Protein AF-A0AA88RHT4-F1 (afdb_monomer_lite)

Secondary structure (DSSP, 8-state):
---HHHHHHHHTT--STTTS---S--EEEEE--SS-SEEEEGGGTEEEEETTTTTT--HHHHHHHHHHHHHHHHHHHHS--TTTTS-HHHHHHHHHHHHHHTT---TT-----

InterPro domains:
  IPR007541 Uncharacterised protein family, basic secretory protein [PF04450] (5-105)
  IPR007541 Uncharacterised protein family, basic secretory protein [PTHR33321] (5-105)

Organism: NCBI:txid112253

Radius of gyration: 13.96 Å; chains: 1; bounding box: 38×30×38 Å

pLDDT: mean 88.63, std 14.06, range [33.34, 97.69]

Sequence (113 aa):
MGIINQFIWNVFEQPTPADQKYIPVVKVVIAQYDGLEGFLDISNNLINISAVYLQGMQGDELRTAFTNLMYHEMTHVFQWSGNFTAPGPLTEGIADYMVLRAKLNGTGFALHG

Foldseek 3Di:
DDDLQVLLCVVVVNPDPVSWDDDPDAAEDEDADDDDQWEAPQVRSYIYGHPVNLPPDDDPQSVLSVVLSCQLHVLVNTDDCPVVPNDPVVSNVSSLVSSVVVVSDHPDSDPDD

Structure (mmCIF, N/CA/C/O backbone):
data_AF-A0AA88RHT4-F1
#
_entry.id   AF-A0AA88RHT4-F1
#
loop_
_atom_site.group_PDB
_atom_site.id
_atom_site.type_symbol
_atom_site.label_atom_id
_atom_site.label_alt_id
_atom_site.label_comp_id
_atom_site.label_asym_id
_atom_site.label_entity_id
_atom_site.label_seq_id
_atom_site.pdbx_PDB_ins_code
_atom_site.Cartn_x
_atom_site.Cartn_y
_atom_site.Cartn_z
_atom_site.occupancy
_atom_site.B_iso_or_equiv
_atom_site.auth_seq_id
_atom_site.auth_comp_id
_atom_site.auth_asym_id
_atom_site.auth_atom_id
_atom_site.pdbx_PDB_model_num
ATOM 1 N N . MET A 1 1 ? -14.560 1.280 -11.386 1.00 47.66 1 MET A N 1
ATOM 2 C CA . MET A 1 1 ? -13.330 1.454 -10.588 1.00 47.66 1 MET A CA 1
ATOM 3 C C . MET A 1 1 ? -12.624 0.109 -10.626 1.00 47.66 1 MET A C 1
ATOM 5 O O . MET A 1 1 ? -13.254 -0.874 -10.260 1.00 47.66 1 MET A O 1
ATOM 9 N N . GLY A 1 2 ? -11.444 0.026 -11.247 1.00 59.69 2 GLY A N 1
ATOM 10 C CA . GLY A 1 2 ? -10.692 -1.233 -11.332 1.00 59.69 2 GLY A CA 1
ATOM 11 C C . GLY A 1 2 ? -10.226 -1.700 -9.950 1.00 59.69 2 GLY A C 1
ATOM 12 O O . GLY A 1 2 ? -10.303 -0.947 -8.982 1.00 59.69 2 GLY A O 1
ATOM 13 N N . ILE A 1 3 ? -9.750 -2.937 -9.859 1.00 86.50 3 ILE A N 1
ATOM 14 C CA . ILE A 1 3 ? -9.107 -3.465 -8.647 1.00 86.50 3 ILE A CA 1
ATOM 15 C C . ILE A 1 3 ? -7.785 -2.709 -8.378 1.00 86.50 3 ILE A C 1
ATOM 17 O O . ILE A 1 3 ? -7.086 -2.343 -9.323 1.00 86.50 3 ILE A O 1
ATOM 21 N N . ILE A 1 4 ? -7.460 -2.429 -7.106 1.00 90.56 4 ILE A N 1
ATOM 22 C CA . ILE A 1 4 ? -6.358 -1.524 -6.682 1.00 90.56 4 ILE A CA 1
ATOM 23 C C . ILE A 1 4 ? -5.017 -1.875 -7.347 1.00 90.56 4 ILE A C 1
ATOM 25 O O . ILE A 1 4 ? -4.306 -0.991 -7.817 1.00 90.56 4 ILE A O 1
ATOM 29 N N . ASN A 1 5 ? -4.694 -3.163 -7.462 1.00 91.56 5 ASN A N 1
ATOM 30 C CA . ASN A 1 5 ? -3.479 -3.637 -8.127 1.00 91.56 5 ASN A CA 1
ATOM 31 C C . ASN A 1 5 ? -3.417 -3.244 -9.613 1.00 91.56 5 ASN A C 1
ATOM 33 O O . ASN A 1 5 ? -2.383 -2.769 -10.065 1.00 91.56 5 ASN A O 1
ATOM 37 N N . GLN A 1 6 ? -4.519 -3.357 -10.364 1.00 92.25 6 GLN A N 1
ATOM 38 C CA . GLN A 1 6 ? -4.553 -2.908 -11.763 1.00 92.25 6 GLN A CA 1
ATOM 39 C C . GLN A 1 6 ? -4.350 -1.399 -11.876 1.00 92.25 6 GLN A C 1
ATOM 41 O O . GLN A 1 6 ? -3.678 -0.938 -12.793 1.00 92.25 6 GLN A O 1
ATOM 46 N N . PHE A 1 7 ? -4.923 -0.624 -10.952 1.00 93.62 7 PHE A N 1
ATOM 47 C CA . PHE A 1 7 ? -4.690 0.815 -10.914 1.00 93.62 7 PHE A CA 1
ATOM 48 C C . PHE A 1 7 ? -3.203 1.130 -10.710 1.00 93.62 7 PHE A C 1
ATOM 50 O O . PHE A 1 7 ? -2.642 1.891 -11.494 1.00 93.62 7 PHE A O 1
ATOM 57 N N . ILE A 1 8 ? -2.568 0.501 -9.719 1.00 95.31 8 ILE A N 1
ATOM 58 C CA . ILE A 1 8 ? -1.141 0.680 -9.422 1.00 95.31 8 ILE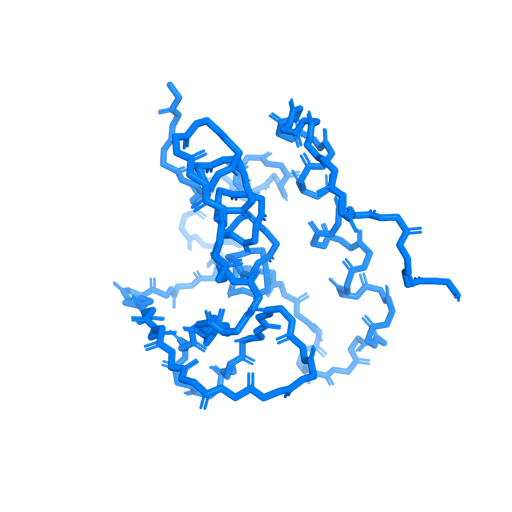 A CA 1
ATOM 59 C C . ILE A 1 8 ? -0.280 0.303 -10.631 1.00 95.31 8 ILE A C 1
ATOM 61 O O . ILE A 1 8 ? 0.550 1.100 -11.061 1.00 95.31 8 ILE A O 1
ATOM 65 N N . TRP A 1 9 ? -0.515 -0.864 -11.238 1.00 95.12 9 TRP A N 1
ATOM 66 C CA . TRP A 1 9 ? 0.230 -1.301 -12.423 1.00 95.12 9 TRP A CA 1
ATOM 67 C C . TRP A 1 9 ? 0.057 -0.356 -13.612 1.00 95.12 9 TRP A C 1
ATOM 69 O O . TRP A 1 9 ? 1.020 -0.098 -14.326 1.00 95.12 9 TRP A O 1
ATOM 79 N N . ASN A 1 10 ? -1.136 0.211 -13.804 1.00 94.50 10 ASN A N 1
ATOM 80 C CA . ASN A 1 10 ? -1.360 1.207 -14.849 1.00 94.50 10 ASN A CA 1
ATOM 81 C C . ASN A 1 10 ? -0.600 2.511 -14.575 1.00 94.50 10 ASN A C 1
ATOM 83 O O . ASN A 1 10 ? -0.098 3.121 -15.513 1.00 94.50 10 ASN A O 1
ATOM 87 N N . VAL A 1 11 ? -0.511 2.946 -13.314 1.00 95.06 11 VAL A N 1
ATOM 88 C CA . VAL A 1 11 ? 0.256 4.144 -12.933 1.00 95.06 11 VAL A CA 1
ATOM 89 C C . VAL A 1 11 ? 1.761 3.917 -13.089 1.00 95.06 11 VAL A C 1
ATOM 91 O O . VAL A 1 11 ? 2.463 4.830 -13.508 1.00 95.06 11 VAL A O 1
ATOM 94 N N . PHE A 1 12 ? 2.250 2.710 -12.800 1.00 95.50 12 PHE A N 1
ATOM 95 C CA . PHE A 1 12 ? 3.653 2.329 -12.990 1.00 95.50 12 PHE A CA 1
ATOM 96 C C . PHE A 1 12 ? 4.020 1.930 -14.418 1.00 95.50 12 PHE A C 1
ATOM 98 O O . PHE A 1 12 ? 5.180 1.611 -14.660 1.00 95.50 12 PHE A O 1
ATOM 105 N N . GLU A 1 13 ? 3.059 1.921 -15.344 1.00 95.81 13 GLU A N 1
ATOM 106 C CA . GLU A 1 13 ? 3.271 1.454 -16.717 1.00 95.81 13 GLU A CA 1
ATOM 107 C C . GLU A 1 13 ? 3.826 0.013 -16.762 1.00 95.81 13 GLU A C 1
ATOM 109 O O . GLU A 1 13 ? 4.749 -0.299 -17.508 1.00 95.81 13 GLU A O 1
ATOM 114 N N . GLN A 1 14 ? 3.232 -0.888 -15.968 1.00 94.56 14 GLN A N 1
ATOM 115 C CA . GLN A 1 14 ? 3.545 -2.325 -15.906 1.00 94.56 14 GLN A CA 1
ATOM 116 C C . GLN A 1 14 ? 2.427 -3.168 -16.559 1.00 94.56 14 GLN A C 1
ATOM 118 O O . GLN A 1 14 ? 1.660 -3.843 -15.860 1.00 94.56 14 GLN A O 1
ATOM 123 N N . PRO A 1 15 ? 2.258 -3.119 -17.895 1.00 90.75 15 PRO A N 1
ATOM 124 C CA . PRO A 1 15 ? 1.094 -3.690 -18.570 1.00 90.75 15 PRO A CA 1
ATOM 125 C C . PRO A 1 15 ? 1.118 -5.219 -18.657 1.00 90.75 15 PRO A C 1
ATOM 127 O O . PRO A 1 15 ? 0.068 -5.821 -18.889 1.00 90.75 15 PRO A O 1
ATOM 130 N N . THR A 1 16 ? 2.282 -5.859 -18.499 1.00 93.88 16 THR A N 1
ATOM 131 C CA . THR A 1 16 ? 2.414 -7.312 -18.650 1.00 93.88 16 THR A CA 1
ATOM 132 C C . THR A 1 16 ? 2.766 -8.007 -17.334 1.00 93.88 16 THR A C 1
ATOM 134 O O . THR A 1 16 ? 3.401 -7.408 -16.467 1.00 93.88 16 THR A O 1
ATOM 137 N N . PRO A 1 17 ? 2.447 -9.308 -17.188 1.00 92.75 17 PRO A N 1
ATOM 138 C CA . PRO A 1 17 ? 2.895 -10.093 -16.038 1.00 92.75 17 PRO A CA 1
ATOM 139 C C . PRO A 1 17 ? 4.418 -10.122 -15.840 1.00 92.75 17 PRO A C 1
ATOM 141 O O . PRO A 1 17 ? 4.867 -10.408 -14.737 1.00 92.75 17 PRO A O 1
ATOM 144 N N . ALA A 1 18 ? 5.211 -9.854 -16.885 1.00 93.75 18 ALA A N 1
ATOM 145 C CA . ALA A 1 18 ? 6.669 -9.803 -16.788 1.00 93.75 18 ALA A CA 1
ATOM 146 C C . ALA A 1 18 ? 7.176 -8.507 -16.127 1.00 93.75 18 ALA A C 1
ATOM 148 O O . ALA A 1 18 ? 8.236 -8.522 -15.507 1.00 93.75 18 ALA A O 1
ATOM 149 N N . ASP A 1 19 ? 6.414 -7.413 -16.226 1.00 92.50 19 ASP A N 1
ATOM 150 C CA . ASP A 1 19 ? 6.749 -6.114 -15.620 1.00 92.50 19 ASP A CA 1
ATOM 151 C C . ASP A 1 19 ? 6.272 -6.023 -14.160 1.00 92.50 19 ASP A C 1
ATOM 153 O O . ASP A 1 19 ? 6.781 -5.242 -13.350 1.00 92.50 19 ASP A O 1
ATOM 157 N N . GLN A 1 20 ? 5.258 -6.822 -13.828 1.00 93.69 20 GLN A N 1
ATOM 158 C CA . GLN A 1 20 ? 4.567 -6.802 -12.548 1.00 93.69 20 GLN A CA 1
ATOM 159 C C . GLN A 1 20 ? 5.297 -7.639 -11.499 1.00 93.69 20 GLN A C 1
ATOM 161 O O . GLN A 1 20 ? 5.756 -8.756 -11.742 1.00 93.69 20 GLN A O 1
ATOM 166 N N . LYS A 1 21 ? 5.317 -7.137 -10.266 1.00 92.12 21 LYS A N 1
ATOM 167 C CA . LYS A 1 21 ? 5.739 -7.929 -9.112 1.00 92.12 21 LYS A CA 1
ATOM 168 C C . LYS A 1 21 ? 4.681 -8.995 -8.801 1.00 92.12 21 LYS A C 1
ATOM 170 O O . LYS A 1 21 ? 3.540 -8.671 -8.468 1.00 92.12 21 LYS A O 1
ATOM 175 N N . TYR A 1 22 ? 5.059 -10.269 -8.894 1.00 92.12 22 TYR A N 1
ATOM 176 C CA . TYR A 1 22 ? 4.144 -11.389 -8.662 1.00 92.12 22 TYR A CA 1
ATOM 177 C C . TYR A 1 22 ? 3.863 -11.595 -7.167 1.00 92.12 22 TYR A C 1
ATOM 179 O O . TYR A 1 22 ? 4.663 -12.198 -6.452 1.00 92.12 22 TYR A O 1
ATOM 187 N N . ILE A 1 23 ? 2.703 -11.118 -6.707 1.00 93.06 23 ILE A N 1
ATOM 188 C CA . ILE A 1 23 ? 2.194 -11.310 -5.342 1.00 93.06 23 ILE A CA 1
ATOM 189 C C . ILE A 1 23 ? 0.810 -11.973 -5.422 1.00 93.06 23 ILE A C 1
ATOM 191 O O . ILE A 1 23 ? -0.181 -11.288 -5.675 1.00 93.06 23 ILE A O 1
ATOM 195 N N . PRO A 1 24 ? 0.708 -13.303 -5.235 1.00 91.81 24 PRO A N 1
ATOM 196 C CA . PRO A 1 24 ? -0.556 -14.023 -5.406 1.00 91.81 24 PRO A CA 1
ATOM 197 C C . PRO A 1 24 ? -1.532 -13.820 -4.240 1.00 91.81 24 PRO A C 1
ATOM 199 O O . PRO A 1 24 ? -2.732 -14.026 -4.403 1.00 91.81 24 PRO A O 1
ATOM 202 N N . VAL A 1 25 ? -1.025 -13.447 -3.060 1.00 94.12 25 VAL A N 1
ATOM 203 C CA . VAL A 1 25 ? -1.820 -13.251 -1.843 1.00 94.12 25 VAL A CA 1
ATOM 204 C C . VAL A 1 25 ? -1.280 -12.049 -1.078 1.00 94.12 25 VAL A C 1
ATOM 206 O O . VAL A 1 25 ? -0.093 -12.005 -0.754 1.00 94.12 25 VAL A O 1
ATOM 209 N N . VAL A 1 26 ? -2.173 -11.118 -0.747 1.00 95.38 26 VAL A N 1
ATOM 210 C CA . VAL A 1 26 ? -1.939 -10.049 0.230 1.00 95.38 26 VAL A CA 1
ATOM 211 C C . VAL A 1 26 ? -2.842 -10.319 1.423 1.00 95.38 26 VAL A C 1
ATOM 213 O O . VAL A 1 26 ? -4.035 -10.576 1.257 1.00 95.38 26 VAL A O 1
ATOM 216 N N . LYS A 1 27 ? -2.271 -10.294 2.624 1.00 97.00 27 LYS A N 1
ATOM 217 C CA . LYS A 1 27 ? -3.022 -10.410 3.875 1.00 97.00 27 LYS A CA 1
ATOM 218 C C . LYS A 1 27 ? -3.256 -9.013 4.427 1.00 97.00 27 LYS A C 1
ATOM 220 O O . LYS A 1 27 ? -2.365 -8.174 4.358 1.00 97.00 27 LYS A O 1
ATOM 225 N N . VAL A 1 28 ? -4.427 -8.787 5.004 1.00 97.19 28 VAL A N 1
ATOM 226 C CA . VAL A 1 28 ? -4.737 -7.553 5.729 1.00 97.19 28 VAL A CA 1
ATOM 227 C C . VAL A 1 28 ? -5.178 -7.942 7.129 1.00 97.19 28 VAL A C 1
ATOM 229 O O . VAL A 1 28 ? -6.044 -8.805 7.284 1.00 97.19 28 VAL A O 1
ATOM 232 N N . VAL A 1 29 ? -4.571 -7.330 8.139 1.00 97.50 29 VAL A N 1
ATOM 233 C CA . VAL A 1 29 ? -4.928 -7.511 9.546 1.00 97.50 29 VAL A CA 1
ATOM 234 C C . VAL A 1 29 ? -5.232 -6.148 10.145 1.00 97.50 29 VAL A C 1
ATOM 236 O O . VAL A 1 29 ? -4.446 -5.215 10.020 1.00 97.50 29 VAL A O 1
ATOM 239 N N . ILE A 1 30 ? -6.375 -6.056 10.820 1.00 97.06 30 ILE A N 1
ATOM 240 C CA . ILE A 1 30 ? -6.716 -4.919 11.671 1.00 97.06 30 ILE A CA 1
ATOM 241 C C . ILE A 1 30 ? -6.471 -5.364 13.108 1.00 97.06 30 ILE A C 1
ATOM 243 O O . ILE A 1 30 ? -7.071 -6.340 13.563 1.00 97.06 30 ILE A O 1
ATOM 247 N N . ALA A 1 31 ? -5.574 -4.677 13.805 1.00 95.88 31 ALA A N 1
ATOM 248 C CA . ALA A 1 31 ? -5.190 -5.014 15.169 1.00 95.88 31 ALA A CA 1
ATOM 249 C C . ALA A 1 31 ? -5.047 -3.749 16.015 1.00 95.88 31 ALA A C 1
ATOM 251 O O . ALA A 1 31 ? -4.792 -2.664 15.501 1.00 95.88 31 ALA A O 1
ATOM 252 N N . GLN A 1 32 ? -5.222 -3.881 17.326 1.00 96.31 32 GLN A N 1
ATOM 253 C CA . GLN A 1 32 ? -5.033 -2.762 18.239 1.00 96.31 32 GLN A CA 1
ATOM 254 C C . GLN A 1 32 ? -3.540 -2.546 18.501 1.00 96.31 32 GLN A C 1
ATOM 256 O O . GLN A 1 32 ? -2.888 -3.395 19.107 1.00 96.31 32 GLN A O 1
ATOM 261 N N . TYR A 1 33 ? -3.021 -1.410 18.046 1.00 94.00 33 TYR A N 1
ATOM 262 C CA . TYR A 1 33 ? -1.679 -0.921 18.341 1.00 94.00 33 TYR A CA 1
ATOM 263 C C . TYR A 1 33 ? -1.631 0.601 18.157 1.00 94.00 33 TYR A C 1
ATOM 265 O O . TYR A 1 33 ? -2.401 1.159 17.372 1.00 94.00 33 TYR A O 1
ATOM 273 N N . ASP A 1 34 ? -0.725 1.254 18.877 1.00 90.69 34 ASP A N 1
ATOM 274 C CA . ASP A 1 34 ? -0.513 2.701 18.812 1.00 90.69 34 ASP A CA 1
ATOM 275 C C . ASP A 1 34 ? 0.603 3.066 17.820 1.00 90.69 34 ASP A C 1
ATOM 277 O O . ASP A 1 34 ? 1.440 2.233 17.461 1.00 90.69 34 ASP A O 1
ATOM 281 N N . GLY A 1 35 ? 0.648 4.337 17.414 1.00 88.69 35 GLY A N 1
ATOM 282 C CA . GLY A 1 35 ? 1.659 4.863 16.499 1.00 88.69 35 GLY A CA 1
ATOM 283 C C . GLY A 1 35 ? 1.126 4.986 15.077 1.00 88.69 35 GLY A C 1
ATOM 284 O O . GLY A 1 35 ? 0.302 5.855 14.820 1.00 88.69 35 GLY A O 1
ATOM 285 N N . LEU A 1 36 ? 1.627 4.145 14.171 1.00 88.12 36 LEU A N 1
ATOM 286 C CA . LEU A 1 36 ? 1.329 4.220 12.738 1.00 88.12 36 LEU A CA 1
ATOM 287 C C . LEU A 1 36 ? -0.135 3.882 12.426 1.00 88.12 36 LEU A C 1
ATOM 289 O O . LEU A 1 36 ? -0.718 2.969 13.015 1.00 88.12 36 LEU A O 1
ATOM 293 N N . GLU A 1 37 ? -0.700 4.554 11.429 1.00 91.19 37 GLU A N 1
ATOM 294 C CA . GLU A 1 37 ? -2.029 4.274 10.883 1.00 91.19 37 GLU A CA 1
ATOM 295 C C . GLU A 1 37 ? -2.087 2.885 10.231 1.00 91.19 37 GLU A C 1
ATOM 297 O O . GLU A 1 37 ? -3.041 2.123 10.424 1.00 91.19 37 GLU A O 1
ATOM 302 N N . GLY A 1 38 ? -1.025 2.531 9.510 1.00 92.12 38 GLY A N 1
ATOM 303 C CA . GLY A 1 38 ? -0.807 1.238 8.881 1.00 92.12 38 GLY A CA 1
ATOM 304 C C . GLY A 1 38 ? 0.661 1.037 8.519 1.00 92.12 38 GLY A C 1
ATOM 305 O O . GLY A 1 38 ? 1.459 1.963 8.634 1.00 92.12 38 GLY A O 1
ATOM 306 N N . PHE A 1 39 ? 1.023 -0.197 8.176 1.00 93.25 39 PHE A N 1
ATOM 307 C CA . PHE A 1 39 ? 2.328 -0.514 7.595 1.00 93.25 39 PHE A CA 1
ATOM 308 C C . PHE A 1 39 ? 2.326 -1.881 6.901 1.00 93.25 39 PHE A C 1
ATOM 310 O O . PHE A 1 39 ? 1.600 -2.807 7.290 1.00 93.25 39 PHE A O 1
ATOM 317 N N . LEU A 1 40 ? 3.221 -2.049 5.928 1.00 93.62 40 LEU A N 1
ATOM 318 C CA . LEU A 1 40 ? 3.490 -3.323 5.270 1.00 93.62 40 LEU A CA 1
ATOM 319 C C . LEU A 1 40 ? 4.612 -4.109 5.969 1.00 93.62 40 LEU A C 1
ATOM 321 O O . LEU A 1 40 ? 5.779 -3.719 5.952 1.00 93.62 40 LEU A O 1
ATOM 325 N N . ASP A 1 41 ? 4.294 -5.304 6.467 1.00 92.19 41 ASP A N 1
ATOM 326 C CA . ASP A 1 41 ? 5.296 -6.353 6.664 1.00 92.19 41 ASP A CA 1
ATOM 327 C C . ASP A 1 41 ? 5.604 -7.006 5.310 1.00 92.19 41 ASP A C 1
ATOM 329 O O . ASP A 1 41 ? 4.883 -7.881 4.808 1.00 92.19 41 ASP A O 1
ATOM 333 N N . ILE A 1 42 ? 6.710 -6.552 4.721 1.00 86.25 42 ILE A N 1
ATOM 334 C CA . ILE A 1 42 ? 7.130 -6.931 3.373 1.00 86.25 42 ILE A CA 1
ATOM 335 C C . ILE A 1 42 ? 7.451 -8.427 3.275 1.00 86.25 42 ILE A C 1
ATOM 337 O O . ILE A 1 42 ? 7.196 -9.040 2.240 1.00 86.25 42 ILE A O 1
ATOM 341 N N . SER A 1 43 ? 7.963 -9.041 4.345 1.00 86.44 43 SER A N 1
ATOM 342 C CA . SER A 1 43 ? 8.350 -10.461 4.326 1.00 86.44 43 SER A CA 1
ATOM 343 C C . SER A 1 43 ? 7.137 -11.381 4.195 1.00 86.44 43 SER A C 1
ATOM 345 O O . SER A 1 43 ? 7.246 -12.496 3.689 1.00 86.44 43 SER A O 1
ATOM 347 N N . ASN A 1 44 ? 5.973 -10.908 4.644 1.00 88.88 44 ASN A N 1
ATOM 348 C CA . ASN A 1 44 ? 4.747 -11.691 4.721 1.00 88.88 44 ASN A CA 1
ATOM 349 C C . ASN A 1 44 ? 3.643 -11.224 3.768 1.00 88.88 44 ASN A C 1
ATOM 351 O O . ASN A 1 44 ? 2.563 -11.826 3.791 1.00 88.88 44 ASN A O 1
ATOM 355 N N . ASN A 1 45 ? 3.886 -10.178 2.967 1.00 92.94 45 ASN A N 1
ATOM 356 C CA . ASN A 1 45 ? 2.859 -9.469 2.193 1.00 92.94 45 ASN A CA 1
ATOM 357 C C . ASN A 1 45 ? 1.633 -9.153 3.062 1.00 92.94 45 ASN A C 1
ATOM 359 O O . ASN A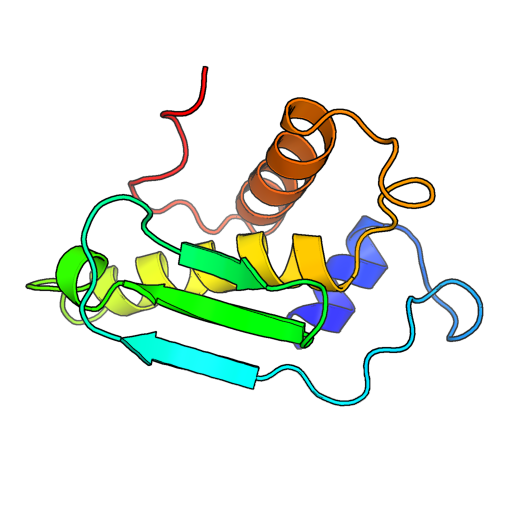 1 45 ? 0.491 -9.442 2.690 1.00 92.94 45 ASN A O 1
ATOM 363 N N . LEU A 1 46 ? 1.898 -8.669 4.275 1.00 96.88 46 LEU A N 1
ATOM 364 C CA . LEU A 1 46 ? 0.898 -8.449 5.306 1.00 96.88 46 LEU A CA 1
ATOM 365 C C . LEU A 1 46 ? 0.781 -6.955 5.587 1.00 96.88 46 LEU A C 1
ATOM 367 O O . LEU A 1 46 ? 1.697 -6.348 6.131 1.00 96.88 46 LEU A O 1
ATOM 371 N N . ILE A 1 47 ? -0.367 -6.392 5.243 1.00 97.69 47 ILE A N 1
ATOM 372 C CA . ILE A 1 47 ? -0.738 -5.029 5.596 1.00 97.69 47 ILE A CA 1
ATOM 373 C C . ILE A 1 47 ? -1.341 -5.063 6.999 1.00 97.69 47 ILE A C 1
ATOM 375 O O . ILE A 1 47 ? -2.331 -5.760 7.240 1.00 97.69 47 ILE A O 1
ATOM 379 N N . ASN A 1 48 ? -0.739 -4.321 7.919 1.00 97.25 48 ASN A N 1
ATOM 380 C CA . ASN A 1 48 ? -1.260 -4.102 9.261 1.00 97.25 48 ASN A CA 1
ATOM 381 C C . ASN A 1 48 ? -1.934 -2.733 9.297 1.00 97.25 48 ASN A C 1
ATOM 383 O O . ASN A 1 48 ? -1.378 -1.767 8.783 1.00 97.25 48 ASN A O 1
ATOM 387 N N . ILE A 1 49 ? -3.128 -2.660 9.881 1.00 97.00 49 ILE A N 1
ATOM 388 C CA . ILE A 1 49 ? -3.890 -1.419 10.048 1.00 97.00 49 ILE A CA 1
ATOM 389 C C . ILE A 1 49 ? -4.258 -1.264 11.519 1.00 97.00 49 ILE A C 1
ATOM 391 O O . ILE A 1 49 ? -4.747 -2.211 12.150 1.00 97.00 49 ILE A O 1
ATOM 395 N N . SER A 1 50 ? -4.046 -0.067 12.062 1.00 96.19 50 SER A N 1
ATOM 396 C CA . SER A 1 50 ? -4.322 0.212 13.462 1.00 96.19 50 SER A CA 1
ATOM 397 C C . SER A 1 50 ? -5.825 0.332 13.683 1.00 96.19 50 SER A C 1
ATOM 399 O O . SER A 1 50 ? -6.504 1.189 13.116 1.00 96.19 50 SER A O 1
ATOM 401 N N . ALA A 1 51 ? -6.359 -0.502 14.572 1.00 96.38 51 ALA A N 1
ATOM 402 C CA . ALA A 1 51 ? -7.723 -0.348 15.062 1.00 96.38 51 ALA A CA 1
ATOM 403 C C . ALA A 1 51 ? -7.905 0.965 15.845 1.00 96.38 51 ALA A C 1
ATOM 405 O O . ALA A 1 51 ? -9.021 1.475 15.899 1.00 96.38 51 ALA A O 1
ATOM 406 N N . VAL A 1 52 ? -6.824 1.510 16.426 1.00 95.81 52 VAL A N 1
ATOM 407 C CA . VAL A 1 52 ? -6.822 2.804 17.128 1.00 95.81 52 VAL A CA 1
ATOM 408 C C . VAL A 1 52 ? -6.962 3.947 16.124 1.00 95.81 52 VAL A C 1
ATOM 410 O O . VAL A 1 52 ? -7.763 4.846 16.348 1.00 95.81 52 VAL A O 1
ATOM 413 N N . TYR A 1 53 ? -6.272 3.879 14.979 1.00 93.44 53 TYR A N 1
ATOM 414 C CA . TYR A 1 53 ? -6.424 4.866 13.901 1.00 93.44 53 TYR A CA 1
ATOM 415 C C . TYR A 1 53 ? -7.860 4.934 13.370 1.00 93.44 53 TYR A C 1
ATOM 417 O O . TYR A 1 53 ? -8.410 6.016 13.196 1.00 93.44 53 TYR A O 1
ATOM 425 N N . LEU A 1 54 ? -8.493 3.779 13.152 1.00 93.69 54 LEU A N 1
ATOM 426 C CA . LEU A 1 54 ? -9.869 3.715 12.644 1.00 93.69 54 LEU A CA 1
ATOM 427 C C . LEU A 1 54 ? -10.929 4.029 13.714 1.00 93.69 54 LEU A C 1
ATOM 429 O O . LEU A 1 54 ? -12.123 4.091 13.407 1.00 93.69 54 LEU A O 1
ATOM 433 N N . GLN A 1 55 ? -10.531 4.176 14.978 1.00 94.25 55 GLN A N 1
ATOM 434 C CA . GLN A 1 55 ? -11.459 4.288 16.092 1.00 94.25 55 GLN A CA 1
ATOM 435 C C . GLN A 1 55 ? -12.303 5.564 15.988 1.00 94.25 55 GLN A C 1
ATOM 437 O O . GLN A 1 55 ? -11.793 6.674 15.884 1.00 94.25 55 GLN A O 1
ATOM 442 N N . GLY A 1 56 ? -13.626 5.410 16.067 1.00 92.69 56 GLY A N 1
ATOM 443 C CA . GLY A 1 56 ? -14.570 6.532 16.063 1.00 92.69 56 GLY A CA 1
ATOM 444 C C . GLY A 1 56 ? -14.968 7.041 14.673 1.00 92.69 56 GLY A C 1
ATOM 445 O O . GLY A 1 56 ? -16.016 7.681 14.572 1.00 92.69 56 GLY A O 1
ATOM 446 N N . MET A 1 57 ? -14.223 6.698 13.615 1.00 94.06 57 MET A N 1
ATOM 447 C CA . MET A 1 57 ? -14.598 6.998 12.229 1.00 94.06 57 MET A CA 1
ATOM 448 C C . MET A 1 57 ? -15.812 6.170 11.804 1.00 94.06 57 MET A C 1
ATOM 450 O O . MET A 1 57 ? -15.925 4.984 12.130 1.00 94.06 57 MET A O 1
ATOM 454 N N . GLN A 1 58 ? -16.725 6.769 11.038 1.00 93.50 58 GLN A N 1
ATOM 455 C CA . GLN A 1 58 ? -17.946 6.094 10.587 1.00 93.50 58 GLN A CA 1
ATOM 456 C C . GLN A 1 58 ? -18.320 6.474 9.152 1.00 93.50 58 GLN A C 1
ATOM 458 O O . GLN A 1 58 ? -17.906 7.504 8.625 1.00 93.50 58 GLN A O 1
ATOM 463 N N . GLY A 1 59 ? -19.128 5.626 8.509 1.00 93.88 59 GLY A N 1
ATOM 464 C CA . GLY A 1 59 ? -19.684 5.897 7.183 1.00 93.88 59 GLY A CA 1
ATOM 465 C C . GLY A 1 59 ? -18.620 6.218 6.128 1.00 93.88 59 GLY A C 1
ATOM 466 O O . GLY A 1 59 ? -17.681 5.449 5.910 1.00 93.88 59 GLY A O 1
ATOM 467 N N . ASP A 1 60 ? -18.794 7.353 5.453 1.00 89.94 60 ASP A N 1
ATOM 468 C CA . ASP A 1 60 ? -17.943 7.785 4.342 1.00 89.94 60 ASP A CA 1
ATOM 469 C C . ASP A 1 60 ? -16.523 8.163 4.778 1.00 89.94 60 ASP A C 1
ATOM 471 O O . ASP A 1 60 ? -15.584 7.956 4.008 1.00 89.94 60 ASP A O 1
ATOM 475 N N . GLU A 1 61 ? -16.350 8.658 6.004 1.00 89.38 61 GLU A N 1
ATOM 476 C CA . GLU A 1 61 ? -15.039 8.974 6.576 1.00 89.38 61 GLU A CA 1
ATOM 477 C C . GLU A 1 61 ? -14.203 7.700 6.728 1.00 89.38 61 GLU A C 1
ATOM 479 O O . GLU A 1 61 ? -13.126 7.601 6.142 1.00 89.38 61 GLU A O 1
ATOM 484 N N . LEU A 1 62 ? -14.749 6.683 7.409 1.00 92.75 62 LEU A N 1
ATOM 485 C CA . LEU A 1 62 ? -14.089 5.385 7.585 1.00 92.75 62 LEU A CA 1
ATOM 486 C C . LEU A 1 62 ? -13.774 4.733 6.237 1.00 92.75 62 LEU A C 1
ATOM 488 O O . LEU A 1 62 ? -12.666 4.239 6.021 1.00 92.75 62 LEU A O 1
ATOM 492 N N . ARG A 1 63 ? -14.741 4.750 5.308 1.00 91.62 63 ARG A N 1
ATOM 493 C CA . ARG A 1 63 ? -14.541 4.206 3.960 1.00 91.62 63 ARG A CA 1
ATOM 494 C C . ARG A 1 63 ? -13.381 4.907 3.258 1.00 91.62 63 ARG A C 1
ATOM 496 O O . ARG A 1 63 ? -12.567 4.232 2.634 1.00 91.62 63 ARG A O 1
ATOM 503 N N . THR A 1 64 ? -13.305 6.231 3.348 1.00 89.81 64 THR A N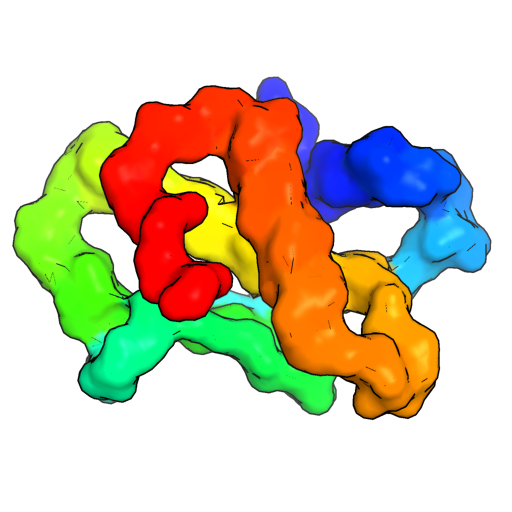 1
ATOM 504 C CA . THR A 1 64 ? -12.264 7.022 2.682 1.00 89.81 64 THR A CA 1
ATOM 505 C C . THR A 1 64 ? -10.898 6.790 3.320 1.00 89.81 64 THR A C 1
ATOM 507 O O . THR A 1 64 ? -9.958 6.475 2.598 1.00 89.81 64 THR A O 1
ATOM 510 N N . ALA A 1 65 ? -10.794 6.849 4.651 1.00 90.69 65 ALA A N 1
ATOM 511 C CA . ALA A 1 65 ? -9.549 6.614 5.382 1.00 90.69 65 ALA A CA 1
ATOM 512 C C . ALA A 1 65 ? -8.974 5.217 5.098 1.00 90.69 65 ALA A C 1
ATOM 514 O O . ALA A 1 65 ? -7.820 5.083 4.691 1.00 90.69 65 ALA A O 1
ATOM 515 N N . PHE A 1 66 ? -9.811 4.177 5.205 1.00 93.25 66 PHE A N 1
ATOM 516 C CA . PHE A 1 66 ? -9.404 2.807 4.897 1.00 93.25 66 PHE A CA 1
ATOM 517 C C . PHE A 1 66 ? -8.992 2.651 3.429 1.00 93.25 66 PHE A C 1
ATOM 519 O O . PHE A 1 66 ? -7.986 2.014 3.130 1.00 93.25 66 PHE A O 1
ATOM 526 N N . THR A 1 67 ? -9.745 3.246 2.497 1.00 92.81 67 THR A N 1
ATOM 527 C CA . THR A 1 67 ? -9.409 3.165 1.068 1.00 92.81 67 THR A CA 1
ATOM 528 C C . THR A 1 67 ? -8.073 3.852 0.784 1.00 92.81 67 THR A C 1
ATOM 530 O O . THR A 1 67 ? -7.249 3.269 0.089 1.00 92.81 67 THR A O 1
ATOM 533 N N . ASN A 1 68 ? -7.812 5.030 1.357 1.00 92.00 68 ASN A N 1
ATOM 534 C CA . ASN A 1 68 ? -6.539 5.740 1.190 1.00 92.00 68 ASN A CA 1
ATOM 535 C C . ASN A 1 68 ? -5.361 4.902 1.680 1.00 92.00 68 ASN A C 1
ATOM 537 O O . ASN A 1 68 ? -4.407 4.696 0.931 1.00 92.00 68 ASN A O 1
ATOM 541 N N . LEU A 1 69 ? -5.476 4.343 2.886 1.00 94.12 69 LEU A N 1
ATOM 542 C CA . LEU A 1 69 ? -4.441 3.490 3.458 1.00 94.12 69 LEU A CA 1
ATOM 543 C C . LEU A 1 69 ? -4.205 2.235 2.607 1.00 94.12 69 LEU A C 1
ATOM 545 O O . LEU A 1 69 ? -3.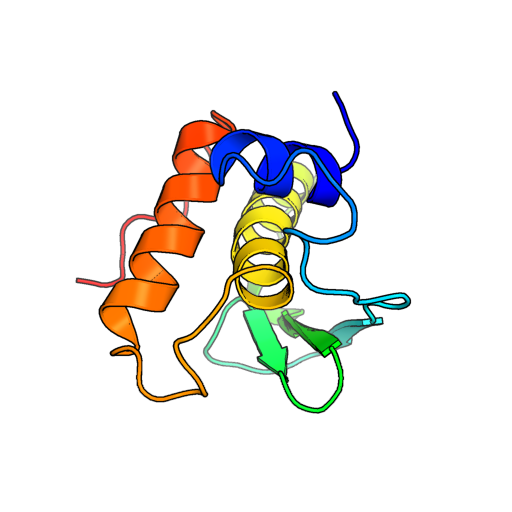068 1.857 2.355 1.00 94.12 69 LEU A O 1
ATOM 549 N N . MET A 1 70 ? -5.264 1.628 2.063 1.00 95.44 70 MET A N 1
ATOM 550 C CA . MET A 1 70 ? -5.112 0.492 1.153 1.00 95.44 70 MET A CA 1
ATOM 551 C C . MET A 1 70 ? -4.395 0.863 -0.148 1.00 95.44 70 MET A C 1
ATOM 553 O O . MET A 1 70 ? -3.643 0.040 -0.655 1.00 95.44 70 MET A O 1
ATOM 557 N N . TYR A 1 71 ? -4.596 2.061 -0.703 1.00 94.94 71 TYR A N 1
ATOM 558 C CA . TYR A 1 71 ? -3.840 2.505 -1.882 1.00 94.94 71 TYR A CA 1
ATOM 559 C C . TYR A 1 71 ? -2.364 2.754 -1.552 1.00 94.94 71 TYR A C 1
ATOM 561 O O . TYR A 1 71 ? -1.507 2.362 -2.344 1.00 94.94 71 TYR A O 1
ATOM 569 N N . HIS A 1 72 ? -2.068 3.332 -0.386 1.00 95.50 72 HIS A N 1
ATOM 570 C CA . HIS A 1 72 ? -0.701 3.523 0.106 1.00 95.50 72 HIS A CA 1
ATOM 571 C C . HIS A 1 72 ? 0.026 2.185 0.280 1.00 95.50 72 HIS A C 1
ATOM 573 O O . HIS A 1 72 ? 0.991 1.877 -0.419 1.00 95.50 72 HIS A O 1
ATOM 579 N N . GLU A 1 73 ? -0.519 1.310 1.120 1.00 96.38 73 GLU A N 1
ATOM 580 C CA . GLU A 1 73 ? 0.137 0.059 1.501 1.00 96.38 73 GLU A CA 1
ATOM 581 C C . GLU A 1 73 ? 0.194 -0.951 0.349 1.00 96.38 73 GLU A C 1
ATOM 583 O O . GLU A 1 73 ? 1.193 -1.650 0.161 1.00 96.38 73 GLU A O 1
ATOM 588 N N . MET A 1 74 ? -0.835 -1.007 -0.505 1.00 96.31 74 MET A N 1
ATOM 589 C CA . MET A 1 74 ? -0.773 -1.833 -1.718 1.00 96.31 74 MET A CA 1
ATOM 590 C C . MET A 1 74 ? 0.271 -1.314 -2.706 1.00 96.31 74 MET A C 1
ATOM 592 O O . MET A 1 74 ? 0.839 -2.109 -3.459 1.00 96.31 74 MET A O 1
ATOM 596 N N . THR A 1 75 ? 0.571 -0.012 -2.702 1.00 96.19 75 THR A N 1
ATOM 597 C CA . THR A 1 75 ? 1.684 0.516 -3.497 1.00 96.19 75 THR A CA 1
ATOM 598 C C . THR A 1 75 ? 2.999 -0.056 -2.998 1.00 96.19 75 THR A C 1
ATOM 600 O O . THR A 1 75 ? 3.768 -0.564 -3.810 1.00 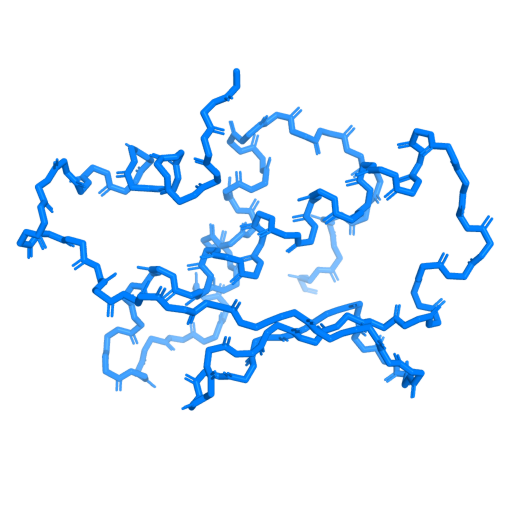96.19 75 THR A O 1
ATOM 603 N N . HIS A 1 76 ? 3.224 -0.116 -1.683 1.00 95.88 76 HIS A N 1
ATOM 604 C CA . HIS A 1 76 ? 4.395 -0.800 -1.128 1.00 95.88 76 HIS A CA 1
ATOM 605 C C . HIS A 1 76 ? 4.469 -2.285 -1.502 1.00 95.88 76 HIS A C 1
ATOM 607 O O . HIS A 1 76 ? 5.559 -2.798 -1.776 1.00 95.88 76 HIS A O 1
ATOM 613 N N . VAL A 1 77 ? 3.325 -2.973 -1.579 1.00 95.75 77 VAL A N 1
ATOM 614 C CA . VAL A 1 77 ? 3.275 -4.379 -2.008 1.00 95.75 77 VAL A CA 1
ATOM 615 C C . VAL A 1 77 ? 3.806 -4.534 -3.433 1.00 95.75 77 VAL A C 1
ATOM 617 O O . VAL A 1 77 ? 4.655 -5.400 -3.665 1.00 95.75 77 VAL A O 1
ATOM 620 N N . PHE A 1 78 ? 3.334 -3.714 -4.376 1.00 95.38 78 PHE A N 1
ATOM 621 C CA . PHE A 1 78 ? 3.609 -3.894 -5.808 1.00 95.38 78 PHE A CA 1
ATOM 622 C C . PHE A 1 78 ? 4.786 -3.082 -6.351 1.00 95.38 78 PHE A C 1
ATOM 624 O O . PHE A 1 78 ? 5.299 -3.422 -7.417 1.00 95.38 78 PHE A O 1
ATOM 631 N N . GLN A 1 79 ? 5.252 -2.057 -5.641 1.00 94.19 79 GLN A N 1
ATOM 632 C CA . GLN A 1 79 ? 6.420 -1.292 -6.060 1.00 94.19 79 GLN A CA 1
ATOM 633 C C . GLN A 1 79 ? 7.707 -2.118 -5.954 1.00 94.19 79 GLN A C 1
ATOM 635 O O . GLN A 1 79 ? 7.883 -2.981 -5.081 1.00 94.19 79 GLN A O 1
ATOM 640 N N . TRP A 1 80 ? 8.653 -1.796 -6.829 1.00 91.81 80 TRP A N 1
ATOM 641 C CA . TRP A 1 80 ? 10.025 -2.270 -6.732 1.00 91.81 80 TRP A CA 1
ATOM 642 C C . TRP A 1 80 ? 10.828 -1.325 -5.833 1.00 91.81 80 TRP A C 1
ATOM 644 O O . TRP A 1 80 ? 10.917 -0.133 -6.102 1.00 91.81 80 TRP A O 1
ATOM 654 N N . SER A 1 81 ? 11.453 -1.857 -4.782 1.00 89.94 81 SER A N 1
ATOM 655 C CA . SER A 1 81 ? 12.248 -1.090 -3.806 1.00 89.94 81 SER A CA 1
ATOM 656 C C . SER A 1 81 ? 13.763 -1.180 -4.049 1.00 89.94 81 SER A C 1
ATOM 658 O O . SER A 1 81 ? 14.561 -0.995 -3.130 1.00 89.94 81 SER A O 1
ATOM 660 N N . GLY A 1 82 ? 14.177 -1.525 -5.276 1.00 89.94 82 GLY A N 1
ATOM 661 C CA . GLY A 1 82 ? 15.591 -1.650 -5.653 1.00 89.94 82 GLY A CA 1
ATOM 662 C C . GLY A 1 82 ? 16.361 -2.635 -4.769 1.00 89.94 82 GLY A C 1
ATOM 663 O O . GLY A 1 82 ? 17.383 -2.274 -4.198 1.00 89.94 82 GLY A O 1
ATOM 664 N N . ASN A 1 83 ? 15.845 -3.856 -4.588 1.00 89.56 83 ASN A N 1
ATOM 665 C CA . ASN A 1 83 ? 16.398 -4.839 -3.645 1.00 89.56 83 ASN A CA 1
ATOM 666 C C . ASN A 1 83 ? 16.519 -4.292 -2.206 1.00 89.56 83 ASN A C 1
ATOM 668 O O . ASN A 1 83 ? 17.529 -4.497 -1.540 1.00 89.56 83 ASN A O 1
ATOM 672 N N . PHE A 1 84 ? 15.500 -3.556 -1.751 1.00 88.31 84 PHE A N 1
ATOM 673 C CA . PHE A 1 84 ? 15.453 -2.928 -0.423 1.00 88.31 84 PHE A CA 1
ATOM 674 C C . PHE A 1 84 ? 16.543 -1.876 -0.163 1.00 88.31 84 PHE A C 1
ATOM 676 O O . PHE A 1 84 ? 16.843 -1.575 0.988 1.00 88.31 84 PHE A O 1
ATOM 683 N N . THR A 1 85 ? 17.133 -1.307 -1.219 1.00 94.56 85 THR A N 1
ATOM 684 C CA . THR A 1 85 ? 18.149 -0.242 -1.103 1.00 94.56 85 THR A CA 1
ATOM 685 C C . THR A 1 85 ? 17.610 1.148 -1.428 1.00 94.56 85 THR A C 1
ATOM 687 O O . THR A 1 85 ? 18.298 2.140 -1.186 1.00 94.56 85 THR A O 1
ATOM 690 N N . ALA A 1 86 ? 16.385 1.245 -1.958 1.00 94.75 86 ALA A N 1
ATOM 691 C CA . ALA A 1 86 ? 15.735 2.532 -2.166 1.00 94.75 86 ALA A CA 1
ATOM 692 C C . ALA A 1 86 ? 15.567 3.273 -0.820 1.00 94.75 86 ALA A C 1
ATOM 694 O O . ALA A 1 86 ? 15.180 2.647 0.170 1.00 94.75 86 ALA A O 1
ATOM 695 N N . PRO A 1 87 ? 15.830 4.592 -0.760 1.00 95.12 87 PRO A N 1
ATOM 696 C CA . PRO A 1 87 ? 15.590 5.373 0.448 1.00 95.12 87 PRO A CA 1
ATOM 697 C C . PRO A 1 87 ? 14.118 5.307 0.866 1.00 95.12 87 PRO A C 1
ATOM 699 O O . PRO A 1 87 ? 13.242 5.500 0.027 1.00 95.12 87 PRO A O 1
ATOM 702 N N . GLY A 1 88 ? 13.848 5.123 2.161 1.00 92.19 88 GLY A N 1
ATOM 703 C CA . GLY A 1 88 ? 12.481 5.097 2.703 1.00 92.19 88 GLY A CA 1
ATOM 704 C C . GLY A 1 88 ? 11.603 6.267 2.229 1.00 92.19 88 GLY A C 1
ATOM 705 O O . GLY A 1 88 ? 10.539 6.022 1.669 1.00 92.19 88 GLY A O 1
ATOM 706 N N . PRO A 1 89 ? 12.067 7.530 2.310 1.00 94.06 89 PRO A N 1
ATOM 707 C CA . PRO A 1 89 ? 11.280 8.674 1.843 1.00 94.06 89 PRO A CA 1
ATOM 708 C C . PRO A 1 89 ? 10.890 8.616 0.359 1.00 94.06 89 PRO A C 1
ATOM 710 O O . PRO A 1 89 ? 9.851 9.141 -0.026 1.00 94.06 89 PRO A O 1
ATOM 713 N N . LEU A 1 90 ? 11.698 7.965 -0.487 1.00 95.38 90 LEU A N 1
ATOM 714 C CA . LEU A 1 90 ? 11.352 7.770 -1.895 1.00 95.38 90 LEU A CA 1
ATOM 715 C C . LEU A 1 90 ? 10.200 6.770 -2.038 1.00 95.38 90 LEU A C 1
ATOM 717 O O . LEU A 1 90 ? 9.268 7.014 -2.798 1.00 95.38 90 LEU A O 1
ATOM 721 N N . THR A 1 91 ? 10.265 5.648 -1.322 1.00 94.69 91 THR A N 1
ATOM 722 C CA . THR A 1 91 ? 9.225 4.616 -1.376 1.00 94.69 91 THR A CA 1
ATOM 723 C C . THR A 1 91 ? 7.910 5.077 -0.753 1.00 94.69 91 THR A C 1
ATOM 725 O O . THR A 1 91 ? 6.862 4.748 -1.299 1.00 94.69 91 THR A O 1
ATOM 728 N N . GLU A 1 92 ? 7.957 5.855 0.332 1.00 94.00 92 GLU A N 1
ATOM 729 C CA . GLU A 1 92 ? 6.775 6.491 0.939 1.00 94.00 92 GLU A CA 1
ATOM 730 C C . GLU A 1 92 ? 6.164 7.533 -0.000 1.00 94.00 92 GLU A C 1
ATOM 732 O O . GLU A 1 92 ? 4.979 7.470 -0.306 1.00 94.00 92 GLU A O 1
ATOM 737 N N . GLY A 1 93 ? 6.983 8.419 -0.581 1.00 95.19 93 GLY A N 1
ATOM 738 C CA . GLY A 1 93 ? 6.483 9.444 -1.500 1.00 95.19 93 GLY A CA 1
ATOM 739 C C . GLY A 1 93 ? 5.802 8.878 -2.755 1.00 95.19 93 GLY A C 1
ATOM 740 O O . GLY A 1 93 ? 4.869 9.484 -3.283 1.00 95.19 93 GLY A O 1
ATOM 741 N N . ILE A 1 94 ? 6.225 7.703 -3.239 1.00 95.75 94 ILE A N 1
ATOM 742 C CA . ILE A 1 94 ? 5.542 6.993 -4.335 1.00 95.75 94 ILE A CA 1
ATOM 743 C C . ILE A 1 94 ? 4.170 6.467 -3.887 1.00 95.75 94 ILE A C 1
ATOM 745 O O . ILE A 1 94 ? 3.205 6.547 -4.654 1.00 95.75 94 ILE A O 1
ATOM 749 N N . ALA A 1 95 ? 4.071 5.944 -2.665 1.00 95.25 95 ALA A N 1
ATOM 750 C CA . ALA A 1 95 ? 2.816 5.470 -2.095 1.00 95.25 95 ALA A CA 1
ATOM 751 C C . ALA A 1 95 ? 1.829 6.630 -1.853 1.00 95.25 95 ALA A C 1
ATOM 753 O O . ALA A 1 95 ? 0.685 6.551 -2.313 1.00 95.25 95 ALA A O 1
ATOM 754 N N . ASP A 1 96 ? 2.304 7.762 -1.327 1.00 93.75 96 ASP A N 1
ATOM 755 C CA . ASP A 1 96 ? 1.523 9.000 -1.194 1.00 93.75 96 ASP A CA 1
ATOM 756 C C . ASP A 1 96 ? 1.035 9.512 -2.560 1.00 93.75 96 ASP A C 1
ATOM 758 O O . ASP A 1 96 ? -0.138 9.859 -2.750 1.00 93.75 96 ASP A O 1
ATOM 762 N N . TYR A 1 97 ? 1.923 9.516 -3.564 1.00 93.88 97 TYR A N 1
ATOM 763 C CA . TYR A 1 97 ? 1.573 9.892 -4.933 1.00 93.88 97 TYR A CA 1
ATOM 764 C C . TYR A 1 97 ? 0.447 9.017 -5.498 1.00 93.88 97 TYR A C 1
ATOM 766 O O . TYR A 1 97 ? -0.424 9.528 -6.209 1.00 93.88 97 TYR A O 1
ATOM 774 N N . MET A 1 98 ? 0.414 7.720 -5.174 1.00 94.31 98 MET A N 1
ATOM 775 C CA . MET A 1 98 ? -0.635 6.814 -5.642 1.00 94.31 98 MET A CA 1
ATOM 776 C C . MET A 1 98 ? -2.018 7.212 -5.111 1.00 94.31 98 MET A C 1
ATOM 778 O O . MET A 1 98 ? -2.995 7.197 -5.869 1.00 94.31 98 MET A O 1
ATOM 782 N N . VAL A 1 99 ? -2.102 7.627 -3.843 1.00 92.44 99 VAL A N 1
ATOM 783 C CA . VAL A 1 99 ? -3.342 8.121 -3.221 1.00 92.44 99 VAL A CA 1
ATOM 784 C C . VAL A 1 99 ? -3.820 9.397 -3.923 1.00 92.44 99 VAL A C 1
ATOM 786 O O . VAL A 1 99 ? -4.982 9.488 -4.338 1.00 92.44 99 VAL A O 1
ATOM 789 N N . LEU A 1 100 ? -2.910 10.352 -4.157 1.00 91.31 100 LEU A N 1
ATOM 790 C CA . LEU A 1 100 ? -3.209 11.588 -4.894 1.00 91.31 100 LEU A CA 1
ATOM 791 C C . LEU A 1 100 ? -3.664 11.298 -6.329 1.00 91.31 100 LEU A C 1
ATOM 793 O O . LEU A 1 100 ? -4.633 11.882 -6.826 1.00 91.31 100 LEU A O 1
ATOM 797 N N . ARG A 1 101 ? -2.998 10.357 -7.006 1.00 91.69 101 ARG A N 1
ATOM 798 C CA . ARG A 1 101 ? -3.325 9.955 -8.377 1.00 91.69 101 ARG A CA 1
ATOM 799 C C . ARG A 1 101 ? -4.700 9.302 -8.466 1.00 91.69 101 ARG A C 1
ATOM 801 O O . ARG A 1 101 ? -5.399 9.503 -9.462 1.00 91.69 101 ARG A O 1
ATOM 808 N N . ALA A 1 102 ? -5.102 8.568 -7.431 1.00 89.50 102 ALA A N 1
ATOM 809 C CA . ALA A 1 102 ? -6.423 7.960 -7.319 1.00 89.50 102 ALA A CA 1
ATOM 810 C C . ALA A 1 102 ? -7.542 8.987 -7.056 1.00 89.50 102 ALA A C 1
ATOM 812 O O . ALA A 1 102 ? -8.719 8.631 -7.126 1.00 89.50 102 ALA A O 1
ATOM 813 N N . LYS A 1 103 ? -7.194 10.266 -6.824 1.00 83.00 103 LYS A N 1
ATOM 814 C CA . LYS A 1 103 ? -8.118 11.366 -6.489 1.00 83.00 103 LYS A CA 1
ATOM 815 C C . LYS A 1 103 ? -8.960 11.075 -5.247 1.00 83.00 103 LYS A C 1
ATOM 817 O O . LYS A 1 103 ? -10.087 11.557 -5.127 1.00 83.00 103 LYS A O 1
ATOM 822 N N . LEU A 1 104 ? -8.422 10.280 -4.329 1.00 67.88 104 LEU A N 1
ATOM 823 C CA . LEU A 1 104 ? -9.076 9.955 -3.073 1.00 67.88 104 LEU A CA 1
ATOM 824 C C . LEU A 1 104 ? -8.767 11.063 -2.053 1.00 67.88 104 LEU A C 1
ATOM 826 O O . LEU A 1 104 ? -8.017 10.886 -1.096 1.00 67.88 104 LEU A O 1
ATOM 830 N N . ASN A 1 105 ? -9.295 12.261 -2.306 1.00 58.66 105 ASN A N 1
ATOM 831 C CA . ASN A 1 105 ? -9.067 13.421 -1.447 1.00 58.66 105 ASN A CA 1
ATOM 832 C C . ASN A 1 105 ? -9.895 13.278 -0.157 1.00 58.66 105 ASN A C 1
ATOM 834 O O . ASN A 1 105 ? -11.044 13.710 -0.100 1.00 58.66 105 ASN A O 1
ATOM 838 N N . GLY A 1 106 ? -9.294 12.664 0.863 1.00 53.06 106 GLY A N 1
ATOM 839 C CA . GLY A 1 106 ? -9.779 12.580 2.241 1.00 53.06 106 GLY A CA 1
ATOM 840 C C . GLY A 1 106 ? -8.672 12.976 3.219 1.00 53.06 106 GLY A C 1
ATOM 841 O O . GLY A 1 106 ? -7.490 12.799 2.931 1.00 53.06 106 GLY A O 1
ATOM 842 N N . THR A 1 107 ? -9.053 13.571 4.347 1.00 48.62 107 THR A N 1
ATOM 843 C CA . THR A 1 107 ? -8.164 14.099 5.394 1.00 48.62 107 THR A CA 1
ATOM 844 C C . THR A 1 107 ? -7.165 13.052 5.900 1.00 48.62 107 THR A C 1
ATOM 846 O O . THR A 1 107 ? -7.583 11.998 6.367 1.00 48.62 107 THR A O 1
ATOM 849 N N . GLY A 1 108 ? -5.860 13.352 5.840 1.00 51.62 108 GLY A N 1
ATOM 850 C CA . GLY A 1 108 ? -4.819 12.589 6.552 1.00 51.62 108 GLY A CA 1
ATOM 851 C C . GLY A 1 108 ? -3.421 12.587 5.917 1.00 51.62 108 GLY A C 1
ATOM 852 O O . GLY A 1 108 ? -2.430 12.571 6.631 1.00 51.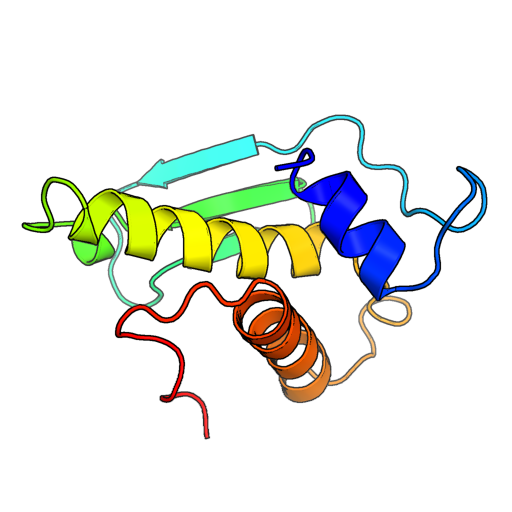62 108 GLY A O 1
ATOM 853 N N . PHE A 1 109 ? -3.309 12.682 4.592 1.00 51.78 109 PHE A N 1
ATOM 854 C CA . PHE A 1 109 ? -2.073 12.316 3.875 1.00 51.78 109 PHE A CA 1
ATOM 855 C C . PHE A 1 109 ? -1.093 13.475 3.582 1.00 51.78 109 PHE A C 1
ATOM 857 O O . PHE A 1 109 ? -0.533 13.570 2.496 1.00 51.78 109 PHE A O 1
ATOM 864 N N . ALA A 1 110 ? -0.901 14.401 4.529 1.00 42.53 110 ALA A N 1
ATOM 865 C CA . ALA A 1 110 ? -0.002 15.556 4.354 1.00 42.53 110 ALA A CA 1
ATOM 866 C C . ALA A 1 110 ? 1.004 15.774 5.506 1.00 42.53 110 ALA A C 1
ATOM 868 O O . ALA A 1 110 ? 1.452 16.903 5.694 1.00 42.53 110 ALA A O 1
ATOM 869 N N . LEU A 1 111 ? 1.342 14.750 6.304 1.00 39.03 111 LEU A N 1
ATOM 870 C CA . LEU A 1 111 ? 2.095 14.944 7.560 1.00 39.03 111 LEU A CA 1
ATOM 871 C C . LEU A 1 111 ? 3.446 14.223 7.692 1.00 39.03 111 LEU A C 1
ATOM 873 O O . LEU A 1 111 ? 4.020 14.242 8.778 1.00 39.03 111 LEU A O 1
ATOM 877 N N . HIS A 1 112 ? 4.025 13.678 6.623 1.00 40.81 112 HIS A N 1
ATOM 878 C CA . HIS A 1 112 ? 5.397 13.158 6.683 1.00 40.81 112 HIS A CA 1
ATOM 879 C C . HIS A 1 112 ? 6.356 13.993 5.830 1.00 40.81 112 HIS A C 1
ATOM 881 O O . HIS A 1 112 ? 6.779 13.596 4.747 1.00 40.81 112 HIS A O 1
ATOM 887 N N . GLY A 1 113 ? 6.676 15.180 6.355 1.00 33.34 113 GLY A N 1
ATOM 888 C CA . GLY A 1 113 ? 7.816 16.013 5.968 1.00 33.34 113 GLY A CA 1
ATOM 889 C C . GLY A 1 113 ? 8.685 16.320 7.179 1.00 33.34 113 GLY A C 1
ATOM 890 O O . GLY A 1 113 ? 8.113 16.420 8.289 1.00 33.34 113 GLY A O 1
#